Protein AF-X0ZPI6-F1 (afdb_monomer_lite)

Organism: NCBI:txid412755

Radius of gyration: 14.9 Å; chains: 1; bounding box: 30×26×40 Å

pLDDT: mean 92.9, std 8.24, range [44.44, 98.25]

Secondary structure (DSSP, 8-state):
-HHHHHTS-TTPPPEEE-TT----GGGGGGT-SEEEEEEES-HHHHHHHHHTT--HHHHBTTTEEEEEEE----

Structure (mmCIF, N/CA/C/O backbone):
data_AF-X0ZPI6-F1
#
_entry.id   AF-X0ZPI6-F1
#
loop_
_atom_site.group_PDB
_atom_site.id
_atom_site.type_symbol
_atom_site.label_atom_id
_atom_site.label_alt_id
_atom_site.label_comp_id
_atom_site.label_asym_id
_atom_site.label_entity_id
_atom_site.label_seq_id
_atom_site.pdbx_PDB_ins_code
_atom_site.Cartn_x
_atom_site.Cartn_y
_atom_site.Cartn_z
_atom_site.occupancy
_atom_site.B_iso_or_equiv
_atom_site.auth_seq_id
_atom_site.auth_comp_id
_atom_site.auth_asym_id
_atom_site.auth_atom_id
_atom_site.pdbx_PDB_model_num
ATOM 1 N N . MET A 1 1 ? -10.205 -10.290 6.327 1.00 67.19 1 MET A N 1
ATOM 2 C CA . MET A 1 1 ? -9.571 -9.030 6.785 1.00 67.19 1 MET A CA 1
ATOM 3 C C . MET A 1 1 ? -10.219 -8.498 8.060 1.00 67.19 1 MET A C 1
ATOM 5 O O . MET A 1 1 ? -9.498 -8.336 9.028 1.00 67.19 1 MET A O 1
ATOM 9 N N . GLY A 1 2 ? -11.544 -8.281 8.098 1.00 75.94 2 GLY A N 1
ATOM 10 C CA . GLY A 1 2 ? -12.231 -7.749 9.291 1.00 75.94 2 GLY A CA 1
ATOM 11 C C . GLY A 1 2 ? -12.016 -8.557 10.580 1.00 75.94 2 GLY A C 1
ATOM 12 O O . GLY A 1 2 ? -11.832 -7.969 11.637 1.00 75.94 2 GLY A O 1
ATOM 13 N N . GLU A 1 3 ? -11.927 -9.887 10.484 1.00 87.56 3 GLU A N 1
ATOM 14 C CA . GLU A 1 3 ? -11.594 -10.751 11.628 1.00 87.56 3 GLU A CA 1
ATOM 15 C C . GLU A 1 3 ? -10.196 -10.457 12.204 1.00 87.56 3 GLU A C 1
ATOM 17 O O . GLU A 1 3 ? -10.069 -10.246 13.405 1.00 87.56 3 GLU A O 1
ATOM 22 N N . LEU A 1 4 ? -9.165 -10.331 11.358 1.00 89.81 4 LEU A N 1
ATOM 23 C CA . LEU A 1 4 ? -7.807 -9.977 11.798 1.00 89.81 4 LEU A CA 1
ATOM 24 C C . LEU A 1 4 ? -7.770 -8.599 12.473 1.00 89.81 4 LEU A C 1
ATOM 26 O O . LEU A 1 4 ? -7.133 -8.433 13.509 1.00 89.81 4 LEU A O 1
ATOM 30 N N . LEU A 1 5 ? -8.46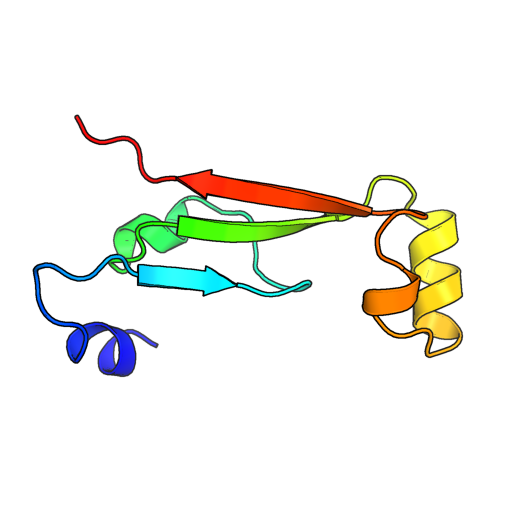4 -7.617 11.892 1.00 90.00 5 LEU A N 1
ATOM 31 C CA . LEU A 1 5 ? -8.529 -6.263 12.443 1.00 90.00 5 LEU A CA 1
ATOM 32 C C . LEU A 1 5 ? -9.262 -6.230 13.793 1.00 90.00 5 LEU A C 1
ATOM 34 O O . LEU A 1 5 ? -8.922 -5.422 14.649 1.00 90.00 5 LEU A O 1
ATOM 38 N N . SER A 1 6 ? -10.214 -7.141 14.026 1.00 89.62 6 SER A N 1
ATOM 39 C CA . SER A 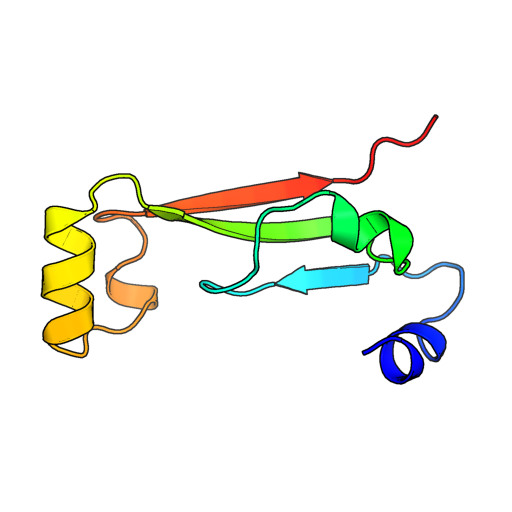1 6 ? -10.941 -7.227 15.300 1.00 89.62 6 SER A CA 1
ATOM 40 C C . SER A 1 6 ? -10.064 -7.631 16.492 1.00 89.62 6 SER A C 1
ATOM 42 O O . SER A 1 6 ? -10.420 -7.361 17.638 1.00 89.62 6 SER A O 1
ATOM 44 N N . TRP A 1 7 ? -8.910 -8.256 16.236 1.00 93.06 7 TRP A N 1
ATOM 45 C CA . TRP A 1 7 ? -7.947 -8.631 17.275 1.00 93.06 7 TRP A CA 1
ATOM 46 C C . TRP A 1 7 ? -7.033 -7.474 17.680 1.00 93.06 7 TRP A C 1
ATOM 48 O O . TRP A 1 7 ? -6.351 -7.557 18.704 1.00 93.06 7 TRP A O 1
ATOM 58 N N . CYS A 1 8 ? -7.006 -6.388 16.904 1.00 93.62 8 CYS A N 1
ATOM 59 C CA . CYS A 1 8 ? -6.254 -5.199 17.261 1.00 93.62 8 CYS A CA 1
ATOM 60 C C . CYS A 1 8 ? -6.880 -4.537 18.507 1.00 93.62 8 CYS A C 1
ATOM 62 O O . CYS A 1 8 ? -8.082 -4.256 18.526 1.00 93.62 8 CYS A O 1
ATOM 64 N N . PRO A 1 9 ? -6.098 -4.262 19.570 1.00 94.06 9 PRO A N 1
ATOM 65 C CA . PRO A 1 9 ? -6.603 -3.548 20.738 1.00 94.06 9 PRO A CA 1
ATOM 66 C C . PRO A 1 9 ? -7.183 -2.182 20.360 1.00 94.06 9 PRO A C 1
ATOM 68 O O . PRO A 1 9 ? -6.610 -1.472 19.547 1.00 94.06 9 PRO A O 1
ATOM 71 N N . LYS A 1 10 ? -8.242 -1.725 21.039 1.00 89.12 10 LYS A N 1
ATOM 72 C CA . LYS A 1 10 ? -8.931 -0.453 20.711 1.00 89.12 10 LYS A CA 1
ATOM 73 C C . LYS A 1 10 ? -8.049 0.810 20.687 1.00 89.12 10 LYS A C 1
ATOM 75 O O . LYS A 1 10 ? -8.480 1.830 20.169 1.00 89.12 10 LYS A O 1
ATOM 80 N N . LYS A 1 11 ? -6.861 0.775 21.299 1.00 91.00 11 LYS A N 1
ATOM 81 C CA . LYS A 1 11 ? -5.899 1.893 21.336 1.00 91.00 11 LYS A CA 1
ATOM 82 C C . LYS A 1 11 ? -4.742 1.738 20.334 1.00 91.00 11 LYS A C 1
ATOM 84 O O . LYS A 1 11 ? -3.797 2.519 20.392 1.00 91.00 11 LYS A O 1
ATOM 89 N N . SER A 1 12 ? -4.756 0.713 19.481 1.00 94.31 12 SER A N 1
ATOM 90 C CA . SER A 1 12 ? -3.714 0.508 18.473 1.00 94.31 12 SER A CA 1
ATOM 91 C C . SER A 1 12 ? -3.839 1.503 17.325 1.00 94.31 12 SER A C 1
ATOM 93 O O . SER A 1 12 ? -4.947 1.905 16.993 1.00 94.31 12 SER A O 1
ATOM 95 N N . ILE A 1 13 ? -2.713 1.810 16.678 1.00 95.12 13 ILE A N 1
ATOM 96 C CA . ILE A 1 13 ? -2.694 2.430 15.350 1.00 95.12 13 ILE A CA 1
ATOM 97 C C . ILE A 1 13 ? -2.562 1.306 14.324 1.00 95.12 13 ILE A C 1
ATOM 99 O O . ILE A 1 13 ? -1.566 0.580 14.323 1.00 95.12 13 ILE A O 1
ATOM 103 N N . VAL A 1 14 ? -3.553 1.165 13.453 1.00 95.75 14 VAL A N 1
ATOM 104 C CA . VAL A 1 14 ? -3.618 0.119 12.433 1.00 95.75 14 VAL A CA 1
ATOM 105 C C . VAL A 1 14 ? -3.180 0.686 11.086 1.00 95.75 14 VAL A C 1
ATOM 107 O O . VAL A 1 14 ? -3.730 1.673 10.598 1.00 95.75 14 VAL A O 1
ATOM 110 N N . MET A 1 15 ? -2.197 0.044 10.453 1.00 96.00 15 MET A N 1
ATOM 111 C CA . MET A 1 15 ? -1.705 0.422 9.128 1.00 96.00 15 MET A CA 1
ATOM 112 C C . MET A 1 15 ? -1.848 -0.733 8.139 1.00 96.00 15 MET A C 1
ATOM 114 O O . MET A 1 15 ? -1.436 -1.854 8.431 1.00 96.00 15 MET A O 1
ATOM 118 N N . VAL A 1 16 ? -2.341 -0.436 6.936 1.00 95.75 16 VAL A N 1
ATOM 119 C CA . VAL A 1 16 ? -2.202 -1.322 5.770 1.00 95.75 16 VAL A CA 1
ATOM 120 C C . VAL A 1 16 ? -1.051 -0.810 4.914 1.00 95.75 16 VAL A C 1
ATOM 122 O O . VAL A 1 16 ? -1.020 0.369 4.561 1.00 95.75 16 VAL A O 1
ATOM 125 N N 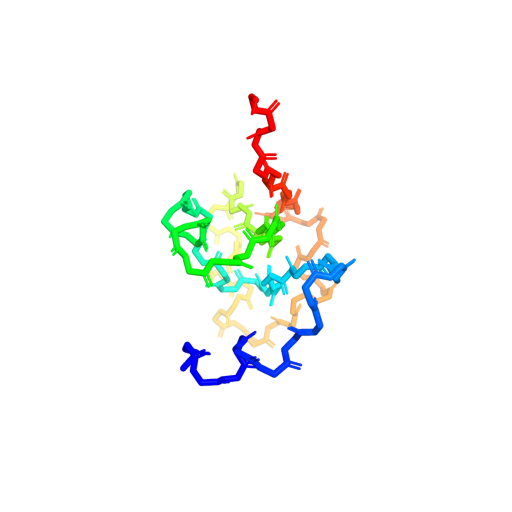. LEU A 1 17 ? -0.095 -1.685 4.597 1.00 96.25 17 LEU A N 1
ATOM 126 C CA . LEU A 1 17 ? 1.145 -1.323 3.913 1.00 96.25 17 LEU A CA 1
ATOM 127 C C . LEU A 1 17 ? 1.475 -2.285 2.769 1.00 96.25 17 LEU A C 1
ATOM 129 O O . LEU A 1 17 ? 1.285 -3.493 2.888 1.00 96.25 17 LEU A O 1
ATOM 133 N N . GLY A 1 18 ? 1.994 -1.749 1.666 1.00 94.94 18 GLY A N 1
ATOM 134 C CA . GLY A 1 18 ? 2.417 -2.567 0.530 1.00 94.94 18 GLY A CA 1
ATOM 135 C C . GLY A 1 18 ? 2.455 -1.811 -0.792 1.00 94.94 18 GLY A C 1
ATOM 136 O O . GLY A 1 18 ? 1.708 -0.860 -1.010 1.00 94.94 18 GLY A O 1
ATOM 137 N N . ALA A 1 19 ? 3.311 -2.255 -1.716 1.00 93.38 19 ALA A N 1
ATOM 138 C CA . ALA A 1 19 ? 3.406 -1.664 -3.055 1.00 93.38 19 ALA A CA 1
ATOM 139 C C . ALA A 1 19 ? 2.085 -1.757 -3.839 1.00 93.38 19 ALA A C 1
ATOM 141 O O . ALA A 1 19 ? 1.790 -0.894 -4.660 1.00 93.38 19 ALA A O 1
ATOM 142 N N . THR A 1 20 ? 1.287 -2.785 -3.547 1.00 92.94 20 THR A N 1
ATOM 143 C CA . THR A 1 20 ? -0.022 -3.060 -4.147 1.00 92.94 20 THR A CA 1
ATOM 144 C C . THR A 1 20 ? -1.192 -2.574 -3.297 1.00 92.94 20 THR A C 1
ATOM 146 O O . THR A 1 20 ? -2.334 -2.816 -3.675 1.00 92.94 20 THR A O 1
ATOM 149 N N . THR A 1 21 ? -0.945 -1.905 -2.162 1.00 95.94 21 THR A N 1
ATOM 150 C CA . THR A 1 21 ? -2.015 -1.360 -1.320 1.00 95.94 21 THR A CA 1
ATOM 151 C C . THR A 1 21 ? -2.806 -0.325 -2.117 1.00 95.94 21 THR A C 1
ATOM 153 O O . THR A 1 21 ? -2.242 0.709 -2.491 1.00 95.94 21 THR A O 1
ATOM 156 N N . PRO A 1 22 ? -4.110 -0.548 -2.362 1.00 94.69 22 PRO A N 1
ATOM 157 C CA . PRO A 1 22 ? -4.972 0.462 -2.952 1.00 94.69 22 PRO A CA 1
ATOM 158 C C . PRO A 1 22 ? -4.969 1.714 -2.071 1.00 94.69 22 PRO A C 1
ATOM 160 O O . PRO A 1 22 ? -5.358 1.654 -0.905 1.00 94.69 22 PRO A O 1
ATOM 163 N N . LEU A 1 23 ? -4.542 2.850 -2.620 1.00 95.69 23 LEU A N 1
ATOM 164 C CA . LEU A 1 23 ? -4.571 4.146 -1.937 1.00 95.69 23 LEU A CA 1
ATOM 165 C C . LEU A 1 23 ? -6.000 4.708 -1.950 1.00 95.69 23 LEU A C 1
ATOM 167 O O . LEU A 1 23 ? -6.318 5.602 -2.730 1.00 95.69 23 LEU A O 1
ATOM 171 N N . SER A 1 24 ? -6.869 4.131 -1.119 1.00 94.62 24 SER A N 1
ATOM 172 C CA . SER A 1 24 ? -8.298 4.450 -1.045 1.00 94.62 24 SER A CA 1
ATOM 173 C C . SER A 1 24 ? -8.724 4.763 0.393 1.00 94.62 24 SER A C 1
ATOM 175 O O . SER A 1 24 ? -8.311 4.047 1.305 1.00 94.62 24 SER A O 1
ATOM 177 N N . PRO A 1 25 ? -9.580 5.774 0.627 1.00 93.56 25 PRO A N 1
ATOM 178 C CA . PRO A 1 25 ? -10.102 6.070 1.961 1.00 93.56 25 PRO A CA 1
ATOM 179 C C . PRO A 1 25 ? -11.033 4.976 2.507 1.00 93.56 25 PRO A C 1
ATOM 181 O O . PRO A 1 25 ? -11.245 4.931 3.713 1.00 93.56 25 PRO A O 1
ATOM 184 N N . VAL A 1 26 ? -11.521 4.054 1.663 1.00 94.06 26 VAL A N 1
ATOM 185 C CA . VAL A 1 26 ? -12.390 2.931 2.074 1.00 94.06 26 VAL A CA 1
ATOM 186 C C . VAL A 1 26 ? -11.773 2.104 3.207 1.00 94.06 26 VAL A C 1
ATOM 188 O O . VAL A 1 26 ? -12.497 1.557 4.028 1.00 94.06 26 VAL A O 1
ATOM 191 N N . TRP A 1 27 ? -10.442 2.039 3.318 1.00 93.62 27 TRP A N 1
ATOM 192 C CA . TRP A 1 27 ? -9.771 1.356 4.431 1.00 93.62 27 TRP A CA 1
ATOM 193 C C . TRP A 1 27 ? -10.189 1.877 5.816 1.00 93.62 27 TRP A C 1
ATOM 195 O O . TRP A 1 27 ? -10.228 1.102 6.773 1.00 93.62 27 TRP A O 1
ATOM 205 N N . PHE A 1 28 ? -10.531 3.162 5.930 1.00 93.62 28 PHE A N 1
ATOM 206 C CA . PHE A 1 28 ? -10.900 3.796 7.197 1.00 93.62 28 PHE A CA 1
ATOM 207 C C . PHE A 1 28 ? -12.246 3.313 7.747 1.00 93.62 28 PHE A C 1
ATOM 209 O O . PHE A 1 28 ? -12.439 3.330 8.968 1.00 93.62 28 PHE A O 1
ATOM 216 N N . ASP A 1 29 ? -13.127 2.822 6.873 1.00 92.31 29 ASP A N 1
ATOM 217 C CA . ASP A 1 29 ? -14.410 2.214 7.240 1.00 92.31 29 ASP A CA 1
ATOM 218 C C . ASP A 1 29 ? -14.218 0.830 7.885 1.00 92.31 29 ASP A C 1
ATOM 220 O O . ASP A 1 29 ? -15.080 0.350 8.618 1.00 92.31 29 ASP A O 1
ATOM 224 N N . TYR A 1 30 ? -13.056 0.202 7.666 1.00 91.38 30 TYR A N 1
ATOM 225 C CA . TYR A 1 30 ? -12.693 -1.107 8.221 1.00 91.38 30 TYR A CA 1
ATOM 226 C C . TYR A 1 30 ? -11.831 -1.020 9.489 1.00 91.38 30 TYR A C 1
ATOM 228 O O . TYR A 1 30 ? -11.337 -2.043 9.958 1.00 91.38 30 TYR A O 1
ATOM 236 N N . GLY A 1 31 ? -11.635 0.174 10.056 1.00 90.69 31 GLY A N 1
ATOM 237 C CA . GLY A 1 31 ? -10.837 0.358 11.276 1.00 90.69 31 GLY A CA 1
ATOM 238 C C . GLY A 1 31 ? -9.327 0.461 11.043 1.00 90.69 31 GLY A C 1
ATOM 239 O O . GLY A 1 31 ? -8.551 0.241 11.967 1.00 90.69 31 GLY A O 1
ATOM 240 N N . VAL A 1 32 ? -8.899 0.786 9.820 1.00 94.69 32 VAL A N 1
ATOM 241 C CA . VAL A 1 32 ? -7.512 1.177 9.525 1.00 94.69 32 VAL A CA 1
ATOM 242 C C . VAL A 1 32 ? -7.336 2.669 9.829 1.00 94.69 32 VAL A C 1
ATOM 244 O O . VAL A 1 32 ? -8.235 3.461 9.560 1.00 94.69 32 VAL A O 1
ATOM 247 N N . ASP A 1 33 ? -6.175 3.071 10.344 1.00 95.62 33 ASP A N 1
ATOM 248 C CA . ASP A 1 33 ? -5.836 4.476 10.620 1.00 95.62 33 ASP A CA 1
ATOM 249 C C . ASP A 1 33 ? -4.903 5.072 9.556 1.00 95.62 33 ASP A C 1
ATOM 251 O O . ASP A 1 33 ? -4.945 6.272 9.266 1.00 95.62 33 ASP A O 1
ATOM 255 N N . LEU A 1 34 ? -4.038 4.232 8.977 1.00 97.00 34 LEU A N 1
ATOM 256 C CA . LEU A 1 34 ? -3.007 4.618 8.016 1.00 97.00 34 LEU A CA 1
ATOM 257 C C . LEU A 1 34 ? -3.013 3.694 6.794 1.00 97.00 34 LEU A C 1
ATOM 259 O O . LEU A 1 34 ? -2.965 2.471 6.914 1.00 97.00 34 LEU A O 1
ATOM 263 N N . VAL A 1 35 ? -2.986 4.281 5.603 1.00 97.50 35 VAL 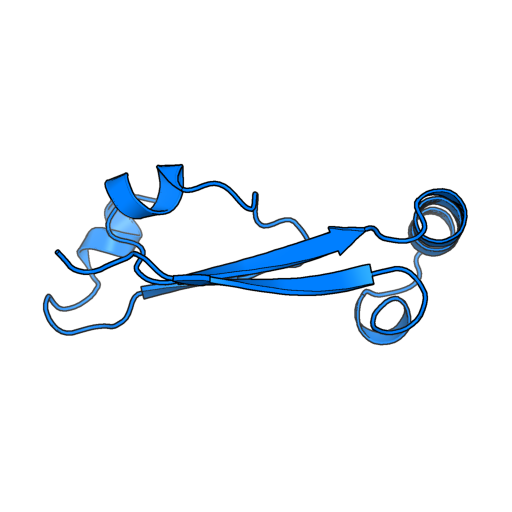A N 1
ATOM 264 C CA . VAL A 1 35 ? -2.861 3.552 4.336 1.00 97.50 35 VAL A CA 1
ATOM 265 C C . VAL A 1 35 ? -1.540 3.943 3.703 1.00 97.50 35 VAL A C 1
ATOM 267 O O . VAL A 1 35 ? -1.394 5.071 3.234 1.00 97.50 35 VAL A O 1
ATOM 270 N N . SER A 1 36 ? -0.573 3.028 3.700 1.00 97.38 36 SER A N 1
ATOM 271 C CA . SER A 1 36 ? 0.739 3.245 3.097 1.00 97.38 36 SER A CA 1
ATOM 272 C C . SER A 1 36 ? 0.896 2.423 1.826 1.00 97.38 36 SER A C 1
ATOM 274 O O . SER A 1 36 ? 0.712 1.205 1.807 1.00 97.38 36 SER A O 1
ATOM 276 N N . GLY A 1 37 ? 1.236 3.096 0.738 1.00 96.44 37 GLY A N 1
ATOM 277 C CA . GLY A 1 37 ? 1.318 2.470 -0.567 1.00 96.44 37 GLY A CA 1
ATOM 278 C C . GLY A 1 37 ? 2.252 3.198 -1.511 1.00 96.44 37 GLY A C 1
ATOM 279 O O . GLY A 1 37 ? 3.094 4.007 -1.117 1.00 96.44 37 GLY A O 1
ATOM 280 N N . THR A 1 38 ? 2.115 2.873 -2.789 1.00 96.44 38 THR A N 1
ATOM 281 C CA . THR A 1 38 ? 3.005 3.367 -3.835 1.00 96.44 38 THR A CA 1
ATOM 282 C C . THR A 1 38 ? 2.209 4.033 -4.947 1.00 96.44 38 THR A C 1
ATOM 284 O O . THR A 1 38 ? 1.256 3.461 -5.467 1.00 96.44 38 THR A O 1
ATOM 287 N N . ARG A 1 39 ? 2.635 5.228 -5.363 1.00 95.94 39 ARG A N 1
ATOM 288 C CA . ARG A 1 39 ? 2.172 5.874 -6.594 1.00 95.94 39 ARG A CA 1
ATOM 289 C C . ARG A 1 39 ? 3.223 5.727 -7.683 1.00 95.94 39 ARG A C 1
ATOM 291 O O . ARG A 1 39 ? 4.357 6.174 -7.517 1.00 95.94 39 ARG A O 1
ATOM 298 N N . VAL A 1 40 ? 2.826 5.155 -8.813 1.00 96.81 40 VAL A N 1
ATOM 299 C CA . VAL A 1 40 ? 3.641 5.125 -10.031 1.00 96.81 40 VAL A CA 1
ATOM 300 C C . VAL A 1 40 ? 3.712 6.538 -10.612 1.00 96.81 40 VAL A C 1
ATOM 302 O O . VAL A 1 40 ? 2.678 7.153 -10.872 1.00 96.81 40 VAL A O 1
ATOM 305 N N . ILE A 1 41 ? 4.927 7.067 -10.769 1.00 97.56 41 ILE A N 1
ATOM 306 C CA . ILE A 1 41 ? 5.181 8.390 -11.369 1.00 97.56 41 ILE A CA 1
ATOM 307 C C . ILE A 1 41 ? 5.769 8.289 -12.780 1.00 97.56 41 ILE A C 1
ATOM 309 O O . ILE A 1 41 ? 5.621 9.227 -13.554 1.00 97.56 41 ILE A O 1
ATOM 313 N N . ASP A 1 42 ? 6.371 7.147 -13.124 1.00 97.94 42 ASP A N 1
ATOM 314 C CA . ASP A 1 42 ? 6.809 6.809 -14.481 1.00 97.94 42 ASP A CA 1
ATOM 315 C C . ASP A 1 42 ? 6.279 5.414 -14.864 1.00 97.94 42 ASP A C 1
ATOM 317 O O . ASP A 1 42 ? 6.919 4.396 -14.578 1.00 97.94 42 ASP A O 1
ATOM 321 N N . PRO A 1 43 ? 5.089 5.336 -15.489 1.00 97.75 43 PRO A N 1
ATOM 322 C CA . PRO A 1 43 ? 4.484 4.061 -15.859 1.00 97.75 43 PRO A CA 1
ATOM 323 C C . PRO A 1 43 ? 5.312 3.238 -16.847 1.00 97.75 43 PRO A C 1
ATOM 325 O O . PRO A 1 43 ? 5.330 2.014 -16.738 1.00 97.75 43 PRO A O 1
ATOM 328 N N . LYS A 1 44 ? 6.015 3.880 -17.793 1.00 98.25 44 LYS A N 1
ATOM 329 C CA . LYS A 1 44 ? 6.792 3.170 -18.821 1.00 98.25 44 LYS A CA 1
ATOM 330 C C . LYS A 1 44 ? 7.997 2.473 -18.200 1.00 98.25 44 LYS A C 1
ATOM 332 O O . LYS A 1 44 ? 8.222 1.291 -18.456 1.00 98.25 44 LYS A O 1
ATOM 337 N N . LEU A 1 45 ? 8.743 3.189 -17.357 1.00 97.75 45 LEU A N 1
ATOM 338 C CA . LEU A 1 45 ? 9.883 2.622 -16.647 1.00 97.75 45 LEU A CA 1
ATOM 339 C C . LEU A 1 45 ? 9.450 1.511 -15.690 1.00 97.75 45 LEU A C 1
ATOM 341 O O . LEU A 1 45 ? 10.048 0.437 -15.693 1.00 97.75 45 LEU A O 1
ATOM 345 N N . VAL A 1 46 ? 8.407 1.745 -14.886 1.00 97.44 46 VAL A N 1
ATOM 346 C CA . VAL A 1 46 ? 7.939 0.754 -1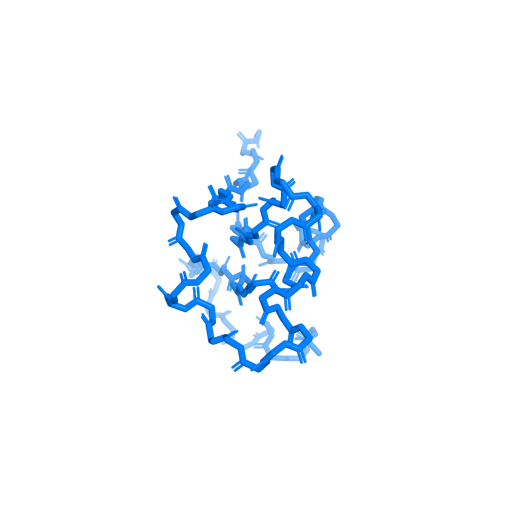3.906 1.00 97.44 46 VAL A CA 1
ATOM 347 C C . VAL A 1 46 ? 7.445 -0.513 -14.595 1.00 97.44 46 VAL A C 1
ATOM 349 O O . VAL A 1 46 ? 7.817 -1.602 -14.166 1.00 97.44 46 VAL A O 1
ATOM 352 N N . LEU A 1 47 ? 6.678 -0.395 -15.683 1.00 97.56 47 LEU A N 1
ATOM 353 C CA . LEU A 1 47 ? 6.193 -1.557 -16.428 1.00 97.56 47 LEU A CA 1
ATOM 354 C C . LEU A 1 47 ? 7.350 -2.407 -16.969 1.00 97.56 47 LEU A C 1
ATOM 356 O O . LEU A 1 47 ? 7.320 -3.631 -16.838 1.00 97.56 47 LEU A O 1
ATOM 360 N N . ARG A 1 48 ? 8.394 -1.770 -17.515 1.00 98.06 48 ARG A N 1
ATOM 361 C CA . ARG A 1 48 ? 9.603 -2.468 -17.967 1.00 98.06 48 ARG A CA 1
ATOM 362 C C . ARG A 1 48 ? 10.298 -3.196 -16.814 1.00 98.06 48 ARG A C 1
ATOM 364 O O . ARG A 1 48 ? 10.520 -4.396 -16.911 1.00 98.06 48 ARG A O 1
ATOM 371 N N . LEU A 1 49 ? 10.614 -2.485 -15.729 1.00 97.25 49 LEU A N 1
ATOM 372 C CA . LEU A 1 49 ? 11.353 -3.051 -14.593 1.00 97.25 49 LEU A CA 1
ATOM 373 C C . LEU A 1 49 ? 10.601 -4.228 -13.953 1.00 97.25 49 LEU A C 1
ATOM 375 O O . LEU A 1 49 ? 11.203 -5.257 -13.662 1.00 97.25 49 LEU A O 1
ATOM 379 N N . VAL A 1 50 ? 9.283 -4.106 -13.769 1.00 96.19 50 VAL A N 1
ATOM 380 C CA . VAL A 1 50 ? 8.457 -5.197 -13.227 1.00 96.19 50 VAL A CA 1
ATOM 381 C C . VAL A 1 50 ? 8.439 -6.400 -14.175 1.00 96.19 50 VAL A C 1
ATOM 383 O O . VAL A 1 50 ? 8.548 -7.530 -13.709 1.00 96.19 50 VAL A O 1
ATOM 386 N N . SER A 1 51 ? 8.371 -6.173 -15.493 1.00 97.88 51 SER A N 1
ATOM 387 C CA . SER A 1 51 ? 8.426 -7.251 -16.497 1.00 97.88 51 SER A CA 1
ATOM 388 C C . SER A 1 51 ? 9.774 -7.985 -16.515 1.00 97.88 51 SER A C 1
ATOM 390 O O . SER A 1 51 ? 9.831 -9.158 -16.863 1.00 97.88 51 SER A O 1
ATOM 392 N N . GLU A 1 52 ? 10.853 -7.313 -16.110 1.00 97.56 52 GLU A N 1
ATOM 393 C CA . GLU A 1 52 ? 12.202 -7.879 -15.963 1.00 97.56 52 GLU A CA 1
ATOM 394 C C . GLU A 1 52 ? 12.423 -8.554 -14.587 1.00 97.56 52 GLU A C 1
ATOM 396 O O . GLU A 1 52 ? 13.526 -9.009 -14.290 1.00 97.56 52 GLU A O 1
ATOM 401 N N . GLY A 1 53 ? 11.401 -8.621 -13.723 1.00 96.62 53 GLY A N 1
ATOM 402 C CA . GLY A 1 53 ? 11.502 -9.228 -12.390 1.00 96.62 53 GLY A CA 1
ATOM 403 C C . GLY A 1 53 ? 12.263 -8.380 -11.363 1.00 96.62 53 GLY A C 1
ATOM 404 O O . GLY A 1 53 ? 12.675 -8.888 -10.318 1.00 96.62 53 GLY A O 1
ATOM 405 N N . VAL A 1 54 ? 12.460 -7.086 -11.633 1.00 96.62 54 VAL A N 1
ATOM 406 C CA . VAL A 1 54 ? 13.15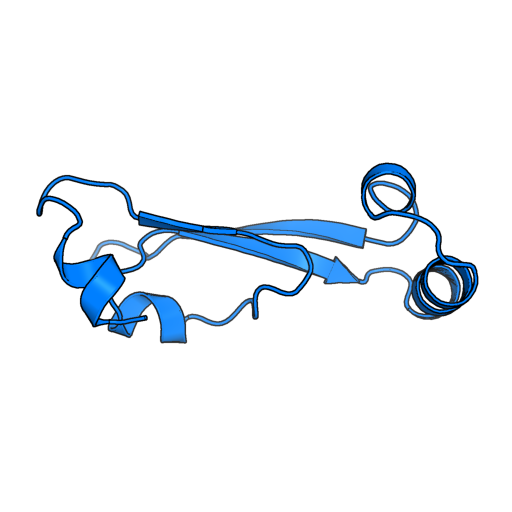4 -6.167 -10.722 1.00 96.62 54 VAL A CA 1
ATOM 407 C C . VAL A 1 54 ? 12.340 -6.000 -9.438 1.00 96.62 54 VAL A C 1
ATOM 409 O O . VAL A 1 54 ? 11.153 -5.671 -9.464 1.00 96.62 54 VAL A O 1
ATOM 412 N N . VAL A 1 55 ? 12.984 -6.189 -8.284 1.00 95.12 55 VAL A N 1
ATOM 413 C CA . VAL A 1 55 ? 12.293 -6.136 -6.988 1.00 95.12 55 VAL A CA 1
ATOM 414 C C . VAL A 1 55 ? 11.989 -4.699 -6.561 1.00 95.12 55 VAL A C 1
ATOM 416 O O . VAL A 1 55 ? 12.719 -3.760 -6.885 1.00 95.12 55 VAL A O 1
ATOM 419 N N . PHE A 1 56 ? 10.946 -4.516 -5.745 1.00 93.88 56 PHE A N 1
ATOM 420 C CA . PHE A 1 56 ? 10.483 -3.191 -5.314 1.00 93.88 56 PHE A CA 1
ATOM 421 C C . PHE A 1 56 ? 11.590 -2.306 -4.720 1.00 93.88 56 PHE A C 1
ATOM 423 O O . PHE A 1 56 ? 11.639 -1.114 -5.010 1.00 93.88 56 PHE A O 1
ATOM 430 N N . LYS A 1 57 ? 12.524 -2.883 -3.949 1.00 92.12 57 LYS A N 1
ATOM 431 C CA . LYS A 1 57 ? 13.665 -2.155 -3.363 1.00 92.12 57 LYS A CA 1
ATOM 432 C C . LYS A 1 57 ? 14.529 -1.450 -4.419 1.00 92.12 57 LYS A C 1
ATOM 434 O O . LYS A 1 57 ? 15.109 -0.413 -4.128 1.00 92.12 57 LYS A O 1
ATOM 439 N N . GLN A 1 58 ? 14.605 -2.003 -5.629 1.00 92.69 58 GLN A N 1
ATOM 440 C CA . GLN A 1 58 ? 15.335 -1.426 -6.760 1.00 92.69 58 GLN A CA 1
ATOM 441 C C . GLN A 1 58 ? 14.462 -0.501 -7.617 1.00 92.69 58 GLN A C 1
ATOM 443 O O . GLN A 1 58 ? 15.005 0.350 -8.312 1.00 92.69 58 GLN A O 1
ATOM 448 N N . ILE A 1 59 ? 13.134 -0.663 -7.598 1.00 94.56 59 ILE A N 1
ATOM 449 C CA . ILE A 1 59 ? 12.174 0.230 -8.276 1.00 94.56 59 ILE A CA 1
ATOM 450 C C . ILE A 1 59 ? 11.986 1.532 -7.480 1.00 94.56 59 ILE A C 1
ATOM 452 O O . ILE A 1 59 ? 11.818 2.609 -8.064 1.00 94.56 59 ILE A O 1
ATOM 456 N N . HIS A 1 60 ? 12.015 1.440 -6.148 1.00 92.38 60 HIS A N 1
ATOM 457 C CA . HIS A 1 60 ? 11.915 2.572 -5.238 1.00 92.38 60 HIS A CA 1
ATOM 458 C C . HIS A 1 60 ? 12.958 3.646 -5.586 1.00 92.38 60 HIS A C 1
ATOM 460 O O . HIS A 1 60 ? 14.140 3.354 -5.744 1.00 92.38 60 HIS A O 1
ATOM 466 N N . GLY A 1 61 ? 12.502 4.892 -5.752 1.00 89.75 61 GLY A N 1
ATOM 467 C CA . GLY A 1 61 ? 13.350 6.026 -6.133 1.00 89.75 61 GLY A CA 1
ATOM 468 C C . GLY A 1 61 ? 13.610 6.189 -7.637 1.00 89.75 61 GLY A C 1
ATOM 469 O O . GLY A 1 61 ? 14.185 7.200 -8.025 1.00 89.75 61 GLY A O 1
ATOM 470 N N . ARG A 1 62 ? 13.171 5.255 -8.496 1.00 92.44 62 ARG A N 1
ATOM 471 C CA . ARG A 1 62 ? 13.398 5.330 -9.956 1.00 92.44 62 ARG A CA 1
ATOM 472 C C . ARG A 1 62 ? 12.146 5.619 -10.777 1.00 92.44 62 ARG A C 1
ATOM 474 O O . ARG A 1 62 ? 12.258 6.243 -11.818 1.00 92.44 62 ARG A O 1
ATOM 481 N N . GLY A 1 63 ? 10.967 5.200 -10.321 1.00 94.81 63 GLY A N 1
ATOM 482 C CA . GLY A 1 63 ? 9.708 5.409 -11.060 1.00 94.81 63 GLY A CA 1
ATOM 483 C C . GLY A 1 63 ? 8.457 5.432 -10.186 1.00 94.81 63 GLY A C 1
ATOM 484 O O . GLY A 1 63 ? 7.332 5.438 -10.690 1.00 94.81 63 GLY A O 1
ATOM 485 N N . VAL A 1 64 ? 8.642 5.456 -8.864 1.00 97.19 64 VAL A N 1
ATOM 486 C CA . VAL A 1 64 ? 7.561 5.425 -7.880 1.00 97.19 64 VAL A CA 1
ATOM 487 C C . VAL A 1 64 ? 7.814 6.388 -6.723 1.00 97.19 64 VAL A C 1
ATOM 489 O O . VAL A 1 64 ? 8.963 6.678 -6.390 1.00 97.19 64 VAL A O 1
ATOM 492 N N . LYS A 1 65 ? 6.737 6.834 -6.071 1.00 96.12 65 LYS A N 1
ATOM 493 C CA . LYS A 1 65 ? 6.767 7.554 -4.792 1.00 96.12 65 LYS A CA 1
ATOM 494 C C . LYS A 1 65 ? 5.998 6.774 -3.734 1.00 96.12 65 LYS A C 1
ATOM 496 O O . LYS A 1 65 ? 4.921 6.251 -4.017 1.00 96.12 65 LYS A O 1
ATOM 501 N N . LEU A 1 66 ? 6.543 6.728 -2.523 1.00 96.50 66 LEU A N 1
ATOM 502 C CA . LEU A 1 66 ? 5.814 6.235 -1.358 1.00 96.50 66 LEU A CA 1
ATOM 503 C C . LEU A 1 66 ? 4.828 7.305 -0.903 1.00 96.50 66 LEU A C 1
ATOM 505 O O . LEU A 1 66 ? 5.178 8.484 -0.859 1.00 96.50 66 LEU A O 1
ATOM 509 N N . LEU A 1 67 ? 3.609 6.888 -0.581 1.00 96.25 67 LEU A N 1
ATOM 510 C CA . LEU A 1 67 ? 2.565 7.754 -0.051 1.00 96.25 67 LEU A CA 1
ATOM 511 C C . LEU A 1 67 ? 1.951 7.106 1.184 1.00 96.25 67 LEU A C 1
ATOM 513 O O . LEU A 1 67 ? 1.750 5.893 1.213 1.00 96.25 67 LEU A O 1
ATOM 517 N N . THR A 1 68 ? 1.608 7.935 2.164 1.00 97.31 68 THR A N 1
ATOM 518 C CA . THR A 1 68 ? 0.814 7.524 3.319 1.00 97.31 68 THR A CA 1
ATOM 519 C C . THR A 1 68 ? -0.366 8.470 3.454 1.00 97.31 68 THR A C 1
ATOM 521 O O . THR A 1 68 ? -0.179 9.682 3.536 1.00 97.31 68 THR A O 1
ATOM 524 N N . ILE A 1 69 ? -1.571 7.910 3.471 1.00 96.31 69 ILE A N 1
ATOM 525 C CA . ILE A 1 69 ? -2.808 8.622 3.787 1.00 96.31 69 ILE A CA 1
ATOM 526 C C . ILE A 1 69 ? -3.141 8.301 5.239 1.00 96.31 69 ILE A C 1
ATOM 528 O O . ILE A 1 69 ? -3.046 7.146 5.660 1.00 96.31 69 ILE A O 1
ATOM 532 N N . ARG A 1 70 ? -3.522 9.316 6.005 1.00 96.12 70 ARG A N 1
ATOM 533 C CA . ARG A 1 70 ? -3.954 9.171 7.392 1.00 96.12 70 ARG A CA 1
ATOM 534 C C . ARG A 1 70 ? -5.423 9.542 7.499 1.00 96.12 70 ARG A C 1
ATOM 536 O O . ARG A 1 70 ? -5.835 10.518 6.881 1.00 96.12 70 ARG A O 1
ATOM 543 N N . LYS A 1 71 ? -6.183 8.775 8.282 1.00 93.50 71 LYS A N 1
ATOM 544 C CA . LYS A 1 71 ? -7.557 9.123 8.645 1.00 93.50 71 LYS A CA 1
ATOM 545 C C . LYS A 1 71 ? -7.558 10.492 9.331 1.00 93.50 71 LYS A C 1
ATOM 547 O O . LYS A 1 71 ? -6.823 10.693 10.299 1.00 93.50 71 LYS A O 1
ATOM 552 N N . GLU A 1 72 ? -8.334 11.435 8.810 1.00 83.06 72 GLU A N 1
ATOM 553 C CA . GLU A 1 72 ? -8.548 12.714 9.486 1.00 83.06 72 GLU A CA 1
ATOM 554 C C . GLU A 1 72 ? -9.430 12.478 10.717 1.00 83.06 72 GLU A C 1
ATOM 556 O O . GLU A 1 72 ? -10.459 11.805 10.638 1.00 83.06 72 GLU A O 1
ATOM 561 N N . ASN A 1 73 ? -8.998 12.992 11.867 1.00 62.34 73 ASN A N 1
ATOM 562 C CA . ASN A 1 73 ? -9.771 12.945 13.102 1.00 62.34 73 ASN A CA 1
ATOM 563 C C . ASN A 1 73 ? -10.580 14.246 13.189 1.00 62.34 73 ASN A C 1
ATOM 565 O O . ASN A 1 73 ? -9.985 15.292 13.450 1.00 62.34 73 ASN A O 1
ATOM 569 N N . TYR A 1 74 ? -11.892 14.180 12.953 1.00 44.44 74 TYR A N 1
ATOM 570 C CA . TYR A 1 74 ? -12.838 15.211 13.397 1.00 44.44 74 TYR A CA 1
ATOM 571 C C . TYR A 1 74 ? -13.343 14.875 14.799 1.00 44.44 74 TYR A C 1
ATOM 573 O O . TYR A 1 74 ? -13.578 13.670 15.057 1.00 44.44 74 TYR A O 1
#

Foldseek 3Di:
DLVVLVPDPPPDAAEDEDQPFPPDPVVVVSVHFKYKYKDFQAPVVVVVCVVVVNDPVRCPPPGIDIDMDGDDDD

InterPro domains:
  IPR007161 Putative heavy-metal chelation domain [PF04016] (3-65)

Sequence (74 aa):
MGELLSWCPKKSIVMVLGATTPLSPVWFDYGVDLVSGTRVIDPKLVLRLVSEGVVFKQIHGRGVKLLTIRKENY